Protein 5HOD (pdb70)

CATH classification: 1.10.10.60

Solvent-accessible surface area: 10037 Å² total; per-residue (Å²): 128,86,199,207,115,231,67,115,47,92,77,167,36,57,94,33,0,77,87,20,34,134,147,36,66,151,11,54,135,127,48,48,94,111,11,19,92,123,15,66,25,73,44,161,35,0,71,78,23,2,86,90,38,54,45,104,90,174,138,116,230,279,95,208,78,95,74,79,71,114,29,59,88,31,13,66,94,29,51,130,154,34,93,119,31,64,149,148,55,39,103,126,13,17,87,102,12,63,48,101,36,172,34,3,66,55,60,13,60,96,79,110,72,87,53,157,195,145,166

GO terms:
  GO:1990837 sequence-specific double-stranded DNA binding (F, IDA)
  GO:0001228 DNA-binding transcription activator activity, RNA polymerase II-specific (F, IDA)
  GO:0045944 positive regulation of transcription by RNA polymerase II (P, IDA)
  GO:0043565 sequence-specific DNA binding (F, IDA)
  GO:0008327 methyl-CpG binding (F, IDA)
  GO:0005515 protein binding (F, IPI)

Organism: Homo sapiens (NCBI:txid9606)

Nearest PDB structures (foldseek):
  5hod-assembly1_A  TM=1.017E+00  e=2.414E-09  Homo sapiens
  1enh-assembly1_A  TM=9.423E-01  e=1.960E-04  Drosophila melanogaster
  2r5z-assembly1_A  TM=9.455E-01  e=1.458E-03  Drosophila melanogaster
  5wc9-assembly2_E  TM=9.278E-01  e=1.458E-03  Homo sapiens
  2ly9-assembly1_A  TM=8.469E-01  e=9.491E-03  Homo sapiens

Secondary structure (DSSP, 8-state):
---------HHHHHHHHHHHHTT-SS--HHHHHHHHHHH---HHHHHHHHHHHHHHHHH--/-------HHHHHHHHHHHTT-SS--HHHHHHHHHHHTS-HHHHHHHHHH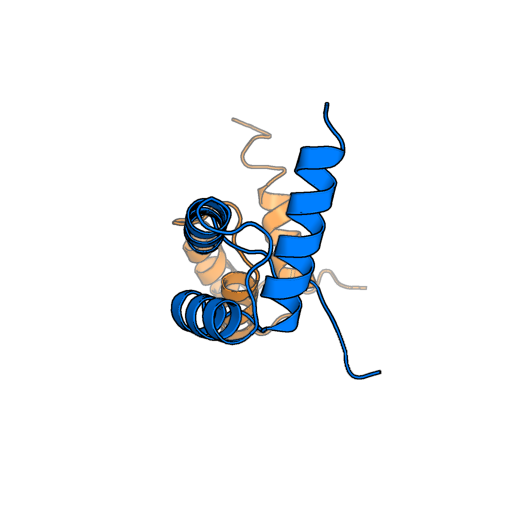HHTTHHHH-

Structure (mmCIF, N/CA/C/O backbone):
data_5HOD
#
_entry.id   5HOD
#
_cell.length_a   40.768
_cell.length_b   68.442
_cell.length_c   200.464
_cell.angle_alpha   90.00
_cell.angle_beta   90.00
_cell.angle_gamma   90.00
#
_symmetry.space_group_name_H-M   'C 2 2 21'
#
loop_
_entity.id
_entity.type
_entity.pdbx_description
1 polymer 'LIM/homeobox protein Lhx4'
2 polymer "DNA (5'-D(P*AP*CP*CP*TP*AP*AP*TP*TP*AP*GP*GP*CP*GP*TP*AP*AP*TP*TP*AP*G)-3')"
3 polymer "DNA (5'-D(P*CP*TP*AP*AP*TP*TP*AP*CP*GP*CP*CP*TP*AP*AP*TP*TP*AP*GP*GP*T)-3')"
4 water water
#
loop_
_atom_site.group_PDB
_atom_site.id
_atom_site.type_symbol
_atom_site.label_atom_id
_atom_site.label_alt_id
_atom_site.label_comp_id
_atom_site.label_asym_id
_atom_site.label_entity_id
_atom_site.label_seq_id
_atom_site.pdbx_PDB_ins_code
_atom_site.Cartn_x
_atom_site.Cartn_y
_atom_site.Cartn_z
_atom_site.occupancy
_atom_site.B_iso_or_equiv
_atom_site.auth_seq_id
_atom_site.auth_comp_id
_atom_site.auth_asym_id
_atom_site.auth_atom_id
_atom_site.pdbx_PDB_model_num
ATOM 1 N N . GLY A 1 1 ? 60.913 -2.315 2.678 1.00 284.19 84 GLY A N 1
ATOM 2 C CA . GLY A 1 1 ? 61.411 -1.639 3.863 1.00 284.83 84 GLY A CA 1
ATOM 3 C C . GLY A 1 1 ? 62.419 -0.562 3.515 1.00 284.25 84 GLY A C 1
ATOM 4 O O . GLY A 1 1 ? 63.278 -0.764 2.656 1.00 283.79 84 GLY A O 1
ATOM 5 N N . ALA A 1 2 ? 62.320 0.584 4.183 1.00 284.18 85 ALA A N 1
ATOM 6 C CA . ALA A 1 2 ? 63.212 1.704 3.901 1.00 283.73 85 ALA A CA 1
ATOM 7 C C . ALA A 1 2 ? 63.194 2.760 5.007 1.00 282.83 85 ALA A C 1
ATOM 8 O O . ALA A 1 2 ? 63.303 3.951 4.723 1.00 282.68 85 ALA A O 1
ATOM 10 N N . LYS A 1 3 ? 63.067 2.310 6.256 1.00 281.87 86 LYS A N 1
ATOM 11 C CA . LYS A 1 3 ? 63.030 3.189 7.433 1.00 282.26 86 LYS A CA 1
ATOM 12 C C . LYS A 1 3 ? 61.825 4.125 7.438 1.00 279.49 86 LYS A C 1
ATOM 13 O O . LYS A 1 3 ? 61.581 4.850 6.475 1.00 283.58 86 LYS A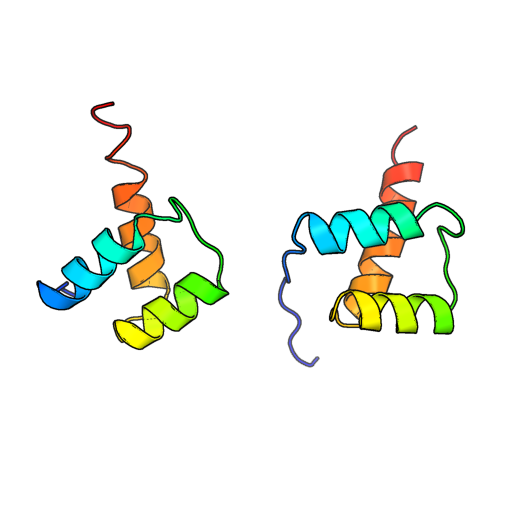 O 1
ATOM 19 N N . ARG A 1 4 ? 61.084 4.121 8.541 1.00 268.99 87 ARG A N 1
ATOM 20 C CA . ARG A 1 4 ? 59.891 4.951 8.659 1.00 260.23 87 ARG A CA 1
ATOM 21 C C . ARG A 1 4 ? 59.621 5.334 10.118 1.00 227.31 87 ARG A C 1
ATOM 22 O O . ARG A 1 4 ? 58.829 4.679 10.796 1.00 243.88 87 ARG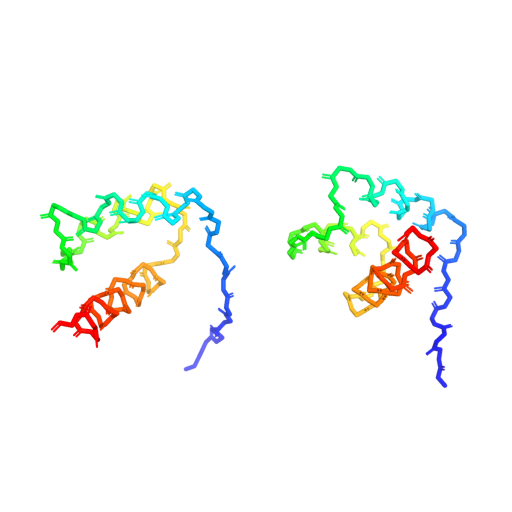 A O 1
ATOM 30 N N . PRO A 1 5 ? 60.282 6.398 10.608 1.00 134.90 88 PRO A N 1
ATOM 31 C CA . PRO A 1 5 ? 60.094 6.875 11.982 1.00 109.31 88 PRO A CA 1
ATOM 32 C C . PRO A 1 5 ? 59.017 7.956 12.093 1.00 106.75 88 PRO A C 1
ATOM 33 O O . PRO A 1 5 ? 58.588 8.494 11.073 1.00 119.51 88 PRO A O 1
ATOM 37 N N . ARG A 1 6 ? 58.590 8.265 13.316 1.00 118.06 89 ARG A N 1
ATOM 38 C CA . ARG A 1 6 ? 57.613 9.327 13.546 1.00 102.74 89 ARG A CA 1
ATOM 39 C C . ARG A 1 6 ? 58.153 10.683 13.095 1.00 111.37 89 ARG A C 1
ATOM 40 O O . ARG A 1 6 ? 59.337 10.815 12.780 1.00 105.74 89 ARG A O 1
ATOM 48 N N . THR A 1 7 ? 57.281 11.689 13.079 1.00 136.49 90 THR A N 1
ATOM 49 C CA . THR A 1 7 ? 57.626 13.001 12.535 1.00 134.45 90 THR A CA 1
ATOM 50 C C . THR A 1 7 ? 57.424 14.139 13.530 1.00 121.53 90 THR A C 1
ATOM 51 O O . THR A 1 7 ? 58.329 14.944 13.739 1.00 117.95 90 THR A O 1
ATOM 55 N N . THR A 1 8 ? 56.236 14.197 14.132 1.00 100.13 91 THR A N 1
ATOM 56 C CA . THR A 1 8 ? 55.796 15.342 14.938 1.00 91.36 91 THR A CA 1
ATOM 57 C C . THR A 1 8 ? 55.512 16.503 13.987 1.00 90.37 91 THR A C 1
ATOM 58 O O . THR A 1 8 ? 56.297 16.780 13.078 1.00 103.58 91 THR A O 1
ATOM 62 N N . ILE A 1 9 ? 54.394 17.187 14.207 1.00 69.73 92 ILE A N 1
ATOM 63 C CA . ILE A 1 9 ? 53.784 17.990 13.152 1.00 64.20 92 ILE A CA 1
ATOM 64 C C . ILE A 1 9 ? 53.827 19.501 13.376 1.00 73.77 92 ILE A C 1
ATOM 65 O O . ILE A 1 9 ? 53.881 20.252 12.415 1.00 104.15 92 ILE A O 1
ATOM 70 N N . THR A 1 10 ? 53.815 19.953 14.623 1.00 99.04 93 THR A N 1
ATOM 71 C CA . THR A 1 10 ? 53.760 21.387 14.925 1.00 105.08 93 THR A CA 1
ATOM 72 C C . THR A 1 10 ? 52.375 21.965 14.609 1.00 93.88 93 THR A C 1
ATOM 73 O O . THR A 1 10 ? 51.733 21.623 13.600 1.00 91.98 93 THR A O 1
ATOM 77 N N . ALA A 1 11 ? 51.935 22.856 15.492 1.00 94.82 94 ALA A N 1
ATOM 78 C CA . ALA A 1 11 ? 50.634 23.502 15.393 1.00 86.51 94 ALA A CA 1
ATOM 79 C C . ALA A 1 11 ? 50.414 24.164 14.039 1.00 90.67 94 ALA A C 1
ATOM 80 O O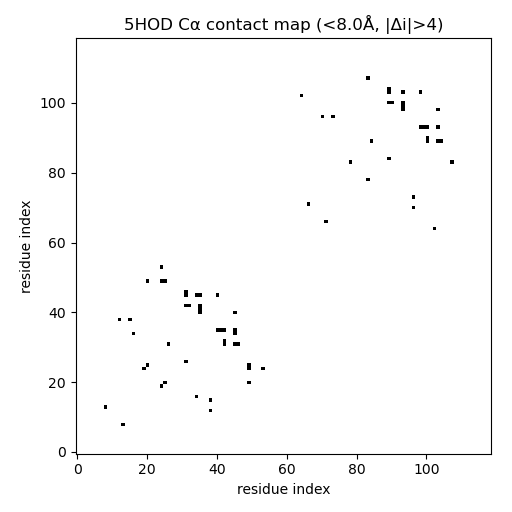 . ALA A 1 11 ? 49.278 24.300 13.590 1.00 82.64 94 ALA A O 1
ATOM 82 N N . LYS A 1 12 ? 51.499 24.572 13.387 1.00 85.48 95 LYS A N 1
ATOM 83 C CA . LYS A 1 12 ? 51.390 25.280 12.115 1.00 109.43 95 LYS A CA 1
ATOM 84 C C . LYS A 1 12 ? 51.002 24.341 10.974 1.00 100.16 95 LYS A C 1
ATOM 85 O O . LYS A 1 12 ? 49.973 24.540 10.321 1.00 97.38 95 LYS A O 1
ATOM 91 N N . GLN A 1 13 ? 51.822 23.321 10.737 1.00 83.55 96 GLN A N 1
ATOM 92 C CA . GLN A 1 13 ? 51.523 22.337 9.708 1.00 91.97 96 GLN A CA 1
ATOM 93 C C . GLN A 1 13 ? 50.171 21.713 10.022 1.00 82.15 96 GLN A C 1
ATOM 94 O O . GLN A 1 13 ? 49.348 21.501 9.121 1.00 112.40 96 GLN A O 1
ATOM 100 N N . LEU A 1 14 ? 49.932 21.453 11.307 1.00 89.45 97 LEU A N 1
ATOM 101 C CA . LEU A 1 14 ? 48.641 20.931 11.737 1.00 82.95 97 LEU A CA 1
ATOM 102 C C . LEU A 1 14 ? 47.516 21.867 11.313 1.00 71.73 97 LEU A C 1
ATOM 103 O O . LEU A 1 14 ? 46.566 21.444 10.667 1.00 73.65 97 LEU A O 1
ATOM 108 N N . GLU A 1 15 ? 47.625 23.138 11.682 1.00 75.11 98 GLU A N 1
ATOM 109 C CA . GLU A 1 15 ? 46.587 24.115 11.370 1.00 94.64 98 GLU A CA 1
ATOM 110 C C . GLU A 1 15 ? 46.352 24.200 9.870 1.00 80.91 98 GLU A C 1
ATOM 111 O O . GLU A 1 15 ? 45.212 24.304 9.414 1.00 81.23 98 GLU A O 1
ATOM 117 N N . THR A 1 16 ? 47.436 24.147 9.106 1.00 76.64 99 THR A N 1
ATOM 118 C CA . THR A 1 16 ? 47.336 24.212 7.654 1.00 68.75 99 THR A CA 1
ATOM 119 C C . THR A 1 16 ? 46.579 22.993 7.128 1.00 79.09 99 THR A C 1
ATOM 120 O O . THR A 1 16 ? 45.687 23.120 6.278 1.00 86.56 99 THR A O 1
ATOM 124 N N . LEU A 1 17 ? 46.918 21.818 7.649 1.00 46.65 100 LEU A N 1
ATOM 125 C CA . LEU A 1 17 ? 46.229 20.594 7.263 1.00 52.79 100 LEU A CA 1
ATOM 126 C C . LEU A 1 17 ? 44.748 20.654 7.642 1.00 79.09 100 LEU A C 1
ATOM 127 O O . LEU A 1 17 ? 43.877 20.397 6.814 1.00 55.02 100 LEU A O 1
ATOM 132 N N . LYS A 1 18 ? 44.472 21.002 8.896 1.00 64.40 101 LYS A N 1
ATOM 133 C CA . LYS A 1 18 ? 43.104 21.141 9.386 1.00 58.66 101 LYS A CA 1
ATOM 134 C C . LYS A 1 18 ? 42.314 22.122 8.534 1.00 51.17 101 LYS A C 1
ATOM 135 O O . LYS A 1 18 ? 41.144 21.887 8.236 1.00 50.09 101 LYS A O 1
ATOM 141 N N . ASN A 1 19 ? 42.943 23.227 8.146 1.00 57.37 102 ASN A N 1
ATOM 142 C CA . ASN A 1 19 ? 42.280 24.174 7.256 1.00 67.38 102 ASN A CA 1
ATOM 143 C C . ASN A 1 19 ? 42.011 23.510 5.909 1.00 68.79 102 ASN A C 1
ATOM 144 O O . ASN A 1 19 ? 40.937 23.683 5.330 1.00 105.52 102 ASN A O 1
ATOM 149 N N . ALA A 1 20 ? 42.985 22.748 5.415 1.00 87.21 103 ALA A N 1
ATOM 150 C CA . ALA A 1 20 ? 42.803 21.990 4.177 1.00 91.85 103 ALA A CA 1
ATOM 151 C C . ALA A 1 20 ? 41.878 20.783 4.347 1.00 76.18 103 ALA A C 1
ATOM 152 O O . ALA A 1 20 ? 41.400 20.228 3.356 1.00 70.52 103 ALA A O 1
ATOM 154 N N . TYR A 1 21 ? 41.640 20.360 5.587 1.00 62.70 104 TYR A N 1
ATOM 155 C CA . TYR A 1 21 ? 40.772 19.207 5.825 1.00 61.67 104 TYR A CA 1
ATOM 156 C C . TYR A 1 21 ? 39.330 19.527 5.463 1.00 95.27 104 TYR A C 1
ATOM 157 O O . TYR A 1 21 ? 38.622 18.687 4.906 1.00 105.73 104 TYR A O 1
ATOM 166 N N . LYS A 1 22 ? 38.900 20.747 5.780 1.00 90.3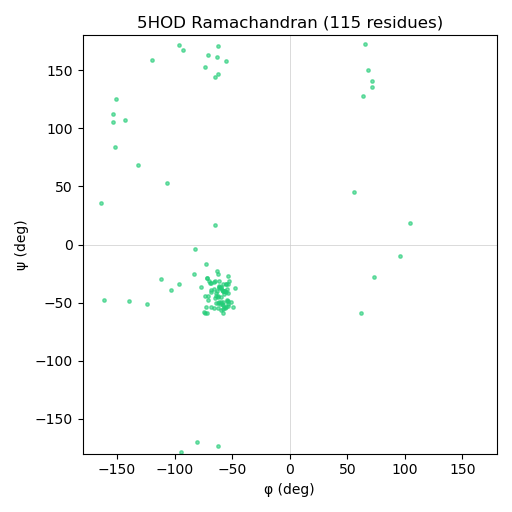3 105 LYS A N 1
ATOM 167 C CA . LYS A 1 22 ? 37.658 21.290 5.242 1.00 76.29 105 LYS A CA 1
ATOM 168 C C . LYS A 1 22 ? 37.852 21.367 3.729 1.00 91.95 105 LYS A C 1
ATOM 169 O O . LYS A 1 22 ? 38.862 20.895 3.221 1.00 118.88 105 LYS A O 1
ATOM 175 N N . ASN A 1 23 ? 36.916 21.951 2.995 1.00 67.38 106 ASN A N 1
ATOM 176 C CA . ASN A 1 23 ? 37.064 22.031 1.543 1.00 71.29 106 ASN A CA 1
ATOM 177 C C . ASN A 1 23 ? 37.111 20.641 0.894 1.00 66.09 106 ASN A C 1
ATOM 178 O O . ASN A 1 23 ? 36.286 20.326 0.045 1.00 92.86 106 ASN A O 1
ATOM 183 N N . SER A 1 24 ? 38.075 19.812 1.290 1.00 62.88 107 SER A N 1
ATOM 184 C CA . SER A 1 24 ? 38.196 18.459 0.753 1.00 66.80 107 SER A CA 1
ATOM 185 C C . SER A 1 24 ? 38.893 17.521 1.743 1.00 81.91 107 SER A C 1
ATOM 186 O O . SER A 1 24 ? 40.111 17.593 1.907 1.00 69.01 107 SER A O 1
ATOM 189 N N . PRO A 1 25 ? 38.128 16.631 2.404 1.00 56.31 108 PRO A N 1
ATOM 190 C CA . PRO A 1 25 ? 38.754 15.718 3.366 1.00 60.49 108 PRO A CA 1
ATOM 191 C C . PRO A 1 25 ? 39.373 14.496 2.686 1.00 81.44 108 PRO A C 1
ATOM 192 O O . PRO A 1 25 ? 40.000 13.663 3.341 1.00 65.29 108 PRO A O 1
ATOM 196 N N . LYS A 1 26 ? 39.188 14.402 1.373 1.00 68.94 109 LYS A N 1
ATOM 197 C CA . LYS A 1 26 ? 39.782 13.336 0.578 1.00 42.18 109 LYS A CA 1
ATOM 198 C C . LYS A 1 26 ? 40.442 13.959 -0.652 1.00 50.82 109 LYS A C 1
ATOM 199 O O . LYS A 1 26 ? 39.979 13.791 -1.780 1.00 64.95 109 LYS A O 1
ATOM 205 N N . PRO A 1 27 ? 41.531 14.705 -0.427 1.00 56.07 110 PRO A N 1
ATOM 206 C CA . PRO A 1 27 ? 42.225 15.398 -1.514 1.00 48.21 110 PRO A CA 1
ATOM 207 C C . PRO A 1 27 ? 42.843 14.424 -2.502 1.00 66.39 110 PRO A C 1
ATOM 208 O O . PRO A 1 27 ? 43.298 13.360 -2.085 1.00 61.46 110 PRO A O 1
ATOM 212 N N . ALA A 1 28 ? 42.849 14.765 -3.785 1.00 62.42 111 ALA A N 1
ATOM 213 C CA . ALA A 1 28 ? 43.575 13.962 -4.756 1.00 62.81 111 ALA A CA 1
ATOM 214 C C . ALA A 1 28 ? 45.064 14.323 -4.700 1.00 81.74 111 ALA A C 1
ATOM 215 O O . ALA A 1 28 ? 45.505 15.030 -3.792 1.00 61.86 111 ALA A O 1
ATOM 217 N N . ARG A 1 29 ? 45.829 13.832 -5.670 1.00 70.70 112 ARG A N 1
ATOM 218 C CA . ARG A 1 29 ? 47.286 13.962 -5.663 1.00 101.70 112 ARG A CA 1
ATOM 219 C C . ARG A 1 29 ? 47.784 15.414 -5.610 1.00 83.38 112 ARG A C 1
ATOM 220 O O . ARG A 1 29 ? 48.557 15.774 -4.720 1.00 75.09 112 ARG A O 1
ATOM 228 N N . HIS A 1 30 ? 47.338 16.232 -6.563 1.00 96.64 113 HIS A N 1
ATOM 229 C CA . HIS A 1 30 ? 47.803 17.621 -6.688 1.00 104.24 113 HIS A CA 1
ATOM 230 C C . HIS A 1 30 ? 47.707 18.366 -5.356 1.00 102.49 113 HIS A C 1
ATOM 231 O O . HIS A 1 30 ? 48.663 19.010 -4.907 1.00 121.57 113 HIS A O 1
ATOM 238 N N . VAL A 1 31 ? 46.540 18.256 -4.733 1.00 87.56 114 VAL A N 1
ATOM 239 C CA . VAL A 1 31 ? 46.219 18.987 -3.515 1.00 69.08 114 VAL A CA 1
ATOM 240 C C . VAL A 1 31 ? 47.162 18.546 -2.393 1.00 64.83 114 VAL A C 1
ATOM 241 O O . VAL A 1 31 ? 47.655 19.367 -1.607 1.00 69.73 114 VAL A O 1
ATOM 245 N N . ARG A 1 32 ? 47.433 17.244 -2.350 1.00 89.15 115 ARG A N 1
ATOM 246 C CA . ARG A 1 32 ? 48.378 16.688 -1.393 1.00 65.57 115 ARG A CA 1
ATOM 247 C C . ARG A 1 32 ? 49.788 17.151 -1.725 1.00 67.43 115 ARG A C 1
ATOM 248 O O . ARG A 1 32 ? 50.616 17.353 -0.838 1.00 79.21 115 ARG A O 1
ATOM 256 N N . GLU A 1 33 ? 50.059 17.317 -3.015 1.00 92.61 116 GLU A N 1
ATOM 257 C CA . GLU A 1 33 ? 51.371 17.772 -3.459 1.00 67.26 116 GLU A CA 1
ATOM 258 C C . GLU A 1 33 ? 51.626 19.185 -2.956 1.00 65.93 116 GLU A C 1
ATOM 259 O O . GLU A 1 33 ? 52.675 19.464 -2.369 1.00 70.84 116 GLU A O 1
ATOM 265 N N . GLN A 1 34 ? 50.664 20.075 -3.180 1.00 70.87 117 GLN A N 1
ATOM 266 C CA . GLN A 1 34 ? 50.827 21.460 -2.746 1.00 88.61 117 GLN A CA 1
ATOM 267 C C . GLN A 1 34 ? 50.732 21.590 -1.227 1.00 73.58 117 GLN A C 1
ATOM 268 O O . GLN A 1 34 ? 51.348 22.486 -0.647 1.00 68.73 117 GLN A O 1
ATOM 274 N N . LEU A 1 35 ? 49.980 20.711 -0.574 1.00 52.47 118 LEU A N 1
ATOM 275 C CA . LEU A 1 35 ? 50.005 20.676 0.887 1.00 48.09 118 LEU A CA 1
ATOM 276 C C . LEU A 1 35 ? 51.385 20.255 1.398 1.00 67.86 118 LEU A C 1
ATOM 277 O O . LEU A 1 35 ? 51.937 20.883 2.308 1.00 88.12 118 LEU A O 1
ATOM 282 N N . SER A 1 36 ? 51.944 19.208 0.799 1.00 70.00 119 SER A N 1
ATOM 283 C CA . SER A 1 36 ? 53.304 18.783 1.109 1.00 103.50 119 SER A CA 1
ATOM 284 C C . SER A 1 36 ? 54.264 19.935 0.875 1.00 79.67 119 SER A C 1
ATOM 285 O O . SER A 1 36 ? 55.163 20.182 1.675 1.00 71.43 119 SER A O 1
ATOM 288 N N . SER A 1 37 ? 54.060 20.642 -0.231 1.00 56.33 120 SER A N 1
ATOM 289 C CA . SER A 1 37 ? 54.872 21.805 -0.552 1.00 54.23 120 SER A CA 1
ATOM 290 C C . SER A 1 37 ? 54.716 22.904 0.506 1.00 49.28 120 SER A C 1
ATOM 291 O O . SER A 1 37 ? 55.697 23.480 0.953 1.00 83.84 120 SER A O 1
ATOM 294 N N . GLU A 1 38 ? 53.492 23.186 0.929 1.00 85.57 121 GLU A N 1
ATOM 295 C CA . GLU A 1 38 ? 53.280 24.250 1.906 1.00 92.53 121 GLU A CA 1
ATOM 296 C C . GLU A 1 38 ? 53.821 23.865 3.280 1.00 65.83 121 GLU A C 1
ATOM 297 O O . GLU A 1 38 ? 54.267 24.727 4.041 1.00 67.60 121 GLU A O 1
ATOM 303 N N . THR A 1 39 ? 53.780 22.573 3.594 1.00 65.32 122 THR A N 1
ATOM 304 C CA . THR A 1 39 ? 54.211 22.095 4.904 1.00 66.81 122 THR A CA 1
ATOM 305 C C . THR A 1 39 ? 55.656 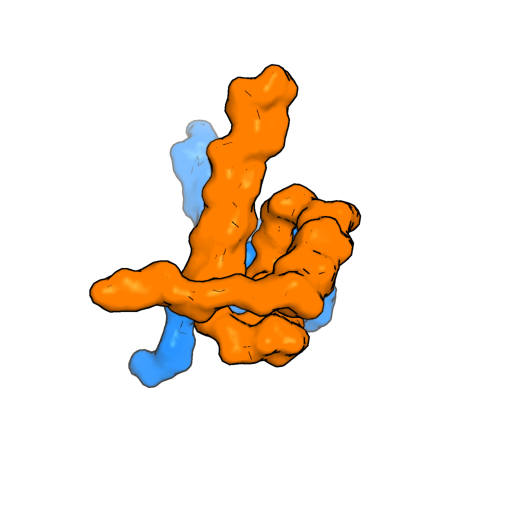21.592 4.953 1.00 79.33 122 THR A C 1
ATOM 306 O O . THR A 1 39 ? 56.330 21.743 5.973 1.00 68.79 122 THR A O 1
ATOM 310 N N . GLY A 1 40 ? 56.128 20.998 3.861 1.00 93.07 123 GLY A N 1
ATOM 311 C CA . GLY A 1 40 ? 57.450 20.396 3.831 1.00 57.41 123 GLY A CA 1
ATOM 312 C C . GLY A 1 40 ? 57.415 18.904 4.100 1.00 79.27 123 GLY A C 1
ATOM 313 O O . GLY A 1 40 ? 58.419 18.212 3.931 1.00 57.31 123 GLY A O 1
ATOM 314 N N . LEU A 1 41 ? 56.256 18.401 4.516 1.00 74.39 124 LEU A N 1
ATOM 315 C CA . LEU A 1 41 ? 56.133 17.003 4.910 1.00 56.11 124 LEU A CA 1
ATOM 316 C C . LEU A 1 41 ? 56.163 16.053 3.727 1.00 65.28 124 LEU A C 1
ATOM 317 O O . LEU A 1 41 ? 55.795 16.410 2.606 1.00 62.74 124 LEU A O 1
ATOM 322 N N . ASP A 1 42 ? 56.609 14.833 3.999 1.00 72.23 125 ASP A N 1
ATOM 323 C CA . ASP A 1 42 ? 56.587 13.769 3.011 1.00 82.76 125 ASP A CA 1
ATOM 324 C C . ASP A 1 42 ? 55.137 13.492 2.611 1.00 89.30 125 ASP A C 1
ATOM 325 O O . ASP A 1 42 ? 54.231 13.637 3.431 1.00 103.18 125 ASP A O 1
ATOM 330 N N . MET A 1 43 ? 54.923 13.113 1.353 1.00 94.22 126 MET A N 1
ATOM 331 C CA . MET A 1 43 ? 53.579 12.844 0.843 1.00 91.02 126 MET A CA 1
ATOM 332 C C . MET A 1 43 ? 52.856 11.831 1.716 1.00 93.58 126 MET A C 1
ATOM 333 O O . MET A 1 43 ? 51.736 12.073 2.168 1.00 114.21 126 MET A O 1
ATOM 338 N N . ARG A 1 44 ? 53.509 10.694 1.934 1.00 61.60 127 ARG A N 1
ATOM 339 C CA . ARG A 1 44 ? 52.943 9.601 2.712 1.00 73.67 127 ARG A CA 1
ATOM 340 C C . ARG A 1 44 ? 52.460 10.079 4.081 1.00 66.16 127 ARG A C 1
ATOM 341 O O . ARG A 1 44 ? 51.484 9.558 4.622 1.00 86.11 127 ARG A O 1
ATOM 349 N N . VAL A 1 45 ? 53.133 11.086 4.625 1.00 45.03 128 VAL A N 1
ATOM 350 C CA . VAL A 1 45 ? 52.793 11.621 5.939 1.00 64.37 128 VAL A CA 1
ATOM 351 C C . VAL A 1 45 ? 51.498 12.427 5.833 1.00 63.96 128 VAL A C 1
ATOM 352 O O . VAL A 1 45 ? 50.593 12.281 6.663 1.00 72.21 128 VAL A O 1
ATOM 356 N N . VAL A 1 46 ? 51.404 13.252 4.794 1.00 59.59 129 VAL A N 1
ATOM 357 C CA . VAL A 1 46 ? 50.179 13.995 4.507 1.00 58.00 129 VAL A CA 1
ATOM 358 C C . VAL A 1 46 ? 49.016 13.018 4.320 1.00 74.95 129 VAL A C 1
ATOM 359 O O . VAL A 1 46 ? 47.942 13.167 4.925 1.00 74.70 129 VAL A O 1
ATOM 363 N N . GLN A 1 47 ? 49.245 12.009 3.484 1.00 57.45 130 GLN A N 1
ATOM 364 C CA . GLN A 1 47 ? 48.219 11.030 3.163 1.00 57.48 130 GLN A CA 1
ATOM 365 C C . GLN A 1 47 ? 47.743 10.306 4.414 1.00 78.93 130 GLN A C 1
ATOM 366 O O . GLN A 1 47 ? 46.548 10.297 4.732 1.00 65.17 130 GLN A O 1
ATOM 372 N N . VAL A 1 48 ? 48.687 9.691 5.117 1.00 75.56 131 VAL A N 1
ATOM 373 C CA . VAL A 1 48 ? 48.378 8.959 6.338 1.00 62.74 131 VAL A CA 1
ATOM 374 C C . VAL A 1 48 ? 47.666 9.875 7.342 1.00 67.01 131 VAL A C 1
ATOM 375 O O . VAL A 1 48 ? 46.716 9.447 8.015 1.00 60.39 131 VAL A O 1
ATOM 379 N N . TRP A 1 49 ? 48.100 11.130 7.435 1.00 53.00 132 TRP A N 1
ATOM 380 C CA . TRP A 1 49 ? 47.386 12.103 8.259 1.00 58.06 132 TRP A CA 1
ATOM 381 C C . TRP A 1 49 ? 45.919 12.222 7.846 1.00 90.15 132 TRP A C 1
ATOM 382 O O . TRP A 1 49 ? 45.024 12.071 8.685 1.00 77.73 132 TRP A O 1
ATOM 393 N N . PHE A 1 50 ? 45.669 12.498 6.567 1.00 69.61 133 PHE A N 1
ATOM 394 C CA . PHE A 1 50 ? 44.288 12.674 6.109 1.00 64.39 133 PHE A CA 1
ATOM 395 C C . PHE A 1 50 ? 43.444 11.423 6.361 1.00 64.34 133 PHE A C 1
ATOM 396 O O . PHE A 1 50 ? 42.311 11.514 6.852 1.00 73.08 133 PHE A O 1
ATOM 404 N N . GLN A 1 51 ? 43.999 10.260 6.030 1.00 87.43 134 GLN A N 1
ATOM 405 C CA . GLN A 1 51 ? 43.372 8.986 6.378 1.00 52.89 134 GLN A CA 1
ATOM 406 C C . GLN A 1 51 ? 42.976 8.979 7.849 1.00 54.81 134 GLN A C 1
ATOM 407 O O . GLN A 1 51 ? 41.824 8.724 8.211 1.00 64.53 134 GLN A O 1
ATOM 413 N N . ASN A 1 52 ? 43.959 9.268 8.695 1.00 98.38 135 ASN A N 1
ATOM 414 C CA . ASN A 1 52 ? 43.759 9.262 10.135 1.00 68.98 135 ASN A CA 1
ATOM 415 C C . ASN A 1 52 ? 42.695 10.258 10.576 1.00 55.84 135 ASN A C 1
ATOM 416 O O . ASN A 1 52 ? 41.940 9.967 11.502 1.00 79.78 135 ASN A O 1
ATOM 421 N N . ARG A 1 53 ? 42.618 11.418 9.924 1.00 50.80 136 ARG A N 1
ATOM 422 C CA . ARG A 1 53 ? 41.593 12.403 10.288 1.00 65.08 136 ARG A CA 1
ATOM 423 C C . ARG A 1 53 ? 40.201 11.935 9.880 1.00 71.45 136 ARG A C 1
ATOM 424 O O . ARG A 1 53 ? 39.253 12.077 10.649 1.00 67.64 136 ARG A O 1
ATOM 432 N N . ARG A 1 54 ? 40.071 11.400 8.670 1.00 52.25 137 ARG A N 1
ATOM 433 C CA . ARG A 1 54 ? 38.804 10.809 8.253 1.00 56.92 137 ARG A CA 1
ATOM 434 C C . ARG A 1 54 ? 38.362 9.764 9.270 1.00 60.66 137 ARG A C 1
ATOM 435 O O . ARG A 1 54 ? 37.223 9.786 9.766 1.00 71.54 137 ARG A O 1
ATOM 443 N N . ALA A 1 55 ? 39.280 8.859 9.590 1.00 64.17 138 ALA A N 1
ATOM 444 C CA . ALA A 1 55 ? 39.030 7.845 10.602 1.00 77.81 138 ALA A CA 1
ATOM 445 C C . ALA A 1 55 ? 38.596 8.487 11.915 1.00 68.65 138 ALA A C 1
ATOM 446 O O . ALA A 1 55 ? 37.605 8.072 12.502 1.00 64.48 138 ALA A O 1
ATOM 448 N N . LYS A 1 56 ? 39.326 9.512 12.354 1.00 70.61 139 LYS A N 1
ATOM 449 C CA . LYS A 1 56 ? 39.019 10.207 13.606 1.00 65.62 139 LYS A CA 1
ATOM 450 C C . LYS A 1 56 ? 37.612 10.805 13.611 1.00 98.17 139 LYS A C 1
ATOM 451 O O . LYS A 1 56 ? 36.843 10.585 14.545 1.00 86.46 139 LYS A O 1
ATOM 457 N N . GLU A 1 57 ? 37.278 11.568 12.575 1.00 99.80 140 GLU A N 1
ATOM 458 C CA . GLU A 1 57 ? 35.984 12.240 12.522 1.00 103.11 140 GLU A CA 1
ATOM 459 C C . GLU A 1 57 ? 34.846 11.231 12.425 1.00 115.21 140 GLU A C 1
ATOM 460 O O . GLU A 1 57 ? 33.787 11.431 13.024 1.00 117.48 140 GLU A O 1
ATOM 466 N N . LYS A 1 58 ? 35.051 10.153 11.674 1.00 90.54 141 LYS A N 1
ATOM 467 C CA . LYS A 1 58 ? 34.051 9.090 11.637 1.00 90.24 141 LYS A CA 1
ATOM 468 C C . LYS A 1 58 ? 33.991 8.343 12.965 1.00 99.11 141 LYS A C 1
ATOM 469 O O . LYS A 1 58 ? 32.928 7.875 13.377 1.00 104.47 141 LYS A O 1
ATOM 475 N N . ARG A 1 59 ? 35.141 8.236 13.625 1.00 123.47 142 ARG A N 1
ATOM 476 C CA . ARG A 1 59 ? 35.254 7.519 14.892 1.00 130.20 142 ARG A CA 1
ATOM 477 C C . ARG A 1 59 ? 34.260 8.054 15.923 1.00 136.68 142 ARG A C 1
ATOM 478 O O . ARG A 1 59 ? 33.747 7.297 16.750 1.00 137.39 142 ARG A O 1
ATOM 486 N N . LEU A 1 60 ? 33.992 9.358 15.870 1.00 125.40 143 LEU A N 1
ATOM 487 C CA . LEU A 1 60 ? 32.995 9.972 16.743 1.00 121.43 143 LEU A CA 1
ATOM 488 C C . LEU A 1 60 ? 32.341 11.205 16.107 1.00 122.30 143 LEU A C 1
ATOM 489 O O . LEU A 1 60 ? 33.053 12.120 15.695 1.00 119.70 143 LEU A O 1
ATOM 494 N N . LYS A 1 61 ? 31.007 11.253 16.012 1.00 134.93 144 LYS A N 1
ATOM 495 C CA . LYS A 1 61 ? 30.097 10.162 16.376 1.00 133.59 144 LYS A CA 1
ATOM 496 C C . LYS A 1 61 ? 28.690 10.468 15.873 1.00 148.96 144 LYS A C 1
ATOM 497 O O . LYS A 1 61 ? 27.906 9.559 15.598 1.00 144.82 144 LYS A O 1
ATOM 1323 N N . ARG D 1 4 ? 79.137 1.292 34.837 1.00 232.82 87 ARG D N 1
ATOM 1324 C CA . ARG D 1 4 ? 78.949 2.139 33.666 1.00 238.77 87 ARG D CA 1
ATOM 1325 C C . ARG D 1 4 ? 78.754 3.604 34.070 1.00 253.31 87 ARG D C 1
ATOM 1326 O O . ARG D 1 4 ? 78.171 3.880 35.119 1.00 242.67 87 ARG D O 1
ATOM 1334 N N . PRO D 1 5 ? 79.242 4.546 33.240 1.00 350.78 88 PRO D N 1
ATOM 1335 C CA . PRO D 1 5 ? 79.040 5.988 33.456 1.00 355.10 88 PRO D CA 1
ATOM 1336 C C . PRO D 1 5 ? 77.547 6.331 33.579 1.00 341.29 88 PRO D C 1
ATOM 1337 O O . PRO D 1 5 ? 76.765 5.521 33.086 1.00 346.16 88 PRO D O 1
ATOM 1341 N N . ARG D 1 6 ? 77.122 7.448 34.186 1.00 234.47 89 ARG D N 1
ATOM 1342 C CA . ARG D 1 6 ? 77.952 8.525 34.748 1.00 225.31 89 ARG D CA 1
ATOM 1343 C C . ARG D 1 6 ? 78.914 9.107 33.713 1.00 228.80 89 ARG D C 1
ATOM 1344 O O . ARG D 1 6 ? 80.092 9.335 33.986 1.00 202.10 89 ARG D O 1
ATOM 1352 N N . THR D 1 7 ? 78.375 9.360 32.524 1.00 409.26 90 THR D N 1
ATOM 1353 C CA . THR D 1 7 ? 79.141 9.791 31.354 1.00 415.52 90 THR D CA 1
ATOM 1354 C C . THR D 1 7 ? 79.815 11.161 31.467 1.00 421.27 90 THR D C 1
ATOM 1355 O O . THR D 1 7 ? 80.199 11.741 30.452 1.00 428.74 90 THR D O 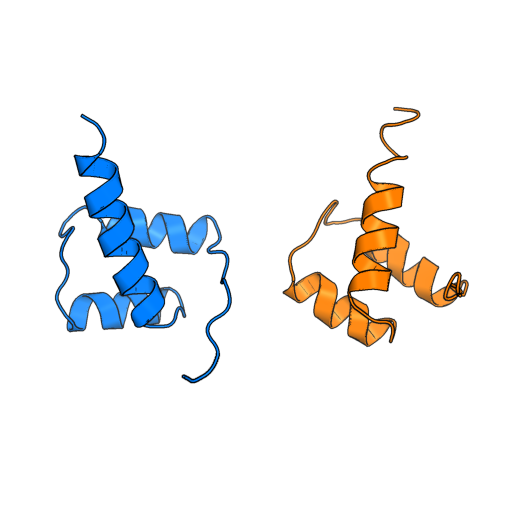1
ATOM 1359 N N . THR D 1 8 ? 79.955 11.679 32.685 1.00 316.90 91 THR D N 1
ATOM 1360 C CA . THR D 1 8 ? 80.627 12.959 32.920 1.00 304.61 91 THR D CA 1
ATOM 1361 C C . THR D 1 8 ? 79.840 14.112 32.298 1.00 302.99 91 THR D C 1
ATOM 1362 O O . THR D 1 8 ? 78.856 13.893 31.590 1.00 310.23 91 THR D O 1
ATOM 1366 N N . ILE D 1 9 ? 80.272 15.341 32.574 1.00 288.08 92 ILE D N 1
ATOM 1367 C CA . ILE D 1 9 ? 79.525 16.526 32.160 1.00 282.51 92 ILE D CA 1
ATOM 1368 C C . ILE D 1 9 ? 80.431 17.647 31.656 1.00 280.96 92 ILE D C 1
ATOM 1369 O O . ILE D 1 9 ? 80.182 18.214 30.595 1.00 278.03 92 ILE D O 1
ATOM 1374 N N . THR D 1 10 ? 81.473 17.958 32.424 1.00 333.27 93 THR D N 1
ATOM 1375 C CA . THR D 1 10 ? 82.336 19.118 32.174 1.00 322.99 93 THR D CA 1
ATOM 1376 C C . THR D 1 10 ? 81.575 20.418 32.422 1.00 316.44 93 THR D C 1
ATOM 1377 O O . THR D 1 10 ? 80.359 20.481 32.249 1.00 323.84 93 THR D O 1
ATOM 1381 N N . ALA D 1 11 ? 82.298 21.456 32.828 1.00 254.28 94 ALA D N 1
ATOM 1382 C CA . ALA D 1 11 ? 81.682 22.749 33.099 1.00 241.57 94 ALA D CA 1
ATOM 1383 C C . ALA D 1 11 ? 81.113 23.371 31.826 1.00 237.20 94 ALA D C 1
ATOM 1384 O O . ALA D 1 11 ? 79.934 23.705 31.771 1.00 235.12 94 ALA D O 1
ATOM 1386 N N . LYS D 1 12 ? 81.959 23.503 30.807 1.00 265.80 95 LYS D N 1
ATOM 1387 C CA . LYS D 1 12 ? 81.612 24.188 29.558 1.00 269.49 95 LYS D CA 1
ATOM 1388 C C . LYS D 1 12 ? 80.335 23.667 28.890 1.00 272.55 95 LYS D C 1
ATOM 1389 O O . LYS D 1 12 ? 79.461 24.446 28.484 1.00 280.44 95 LYS D O 1
ATOM 1395 N N . GLN D 1 13 ? 80.235 22.351 28.754 1.00 239.55 96 GLN D N 1
ATOM 1396 C CA . GLN D 1 13 ? 79.069 21.751 28.124 1.00 243.65 96 GLN D CA 1
ATOM 1397 C C . GLN D 1 13 ? 77.831 22.089 28.947 1.00 247.24 96 GLN D C 1
ATOM 1398 O O . GLN D 1 13 ? 76.799 22.497 28.406 1.00 266.29 96 GLN D O 1
ATOM 1404 N N . LEU D 1 14 ? 77.958 21.947 30.263 1.00 211.26 97 LEU D N 1
ATOM 1405 C CA . LEU D 1 14 ? 76.876 22.280 31.180 1.00 197.18 97 LEU D CA 1
ATOM 1406 C C . LEU D 1 14 ? 76.536 23.768 31.068 1.00 211.33 97 LEU D C 1
ATOM 1407 O O . LEU D 1 14 ? 75.364 24.147 31.154 1.00 203.99 97 LEU D O 1
ATOM 1412 N N . GLU D 1 15 ? 77.554 24.603 30.849 1.00 269.98 98 GLU D N 1
ATOM 1413 C CA . GLU D 1 15 ? 77.332 26.033 30.637 1.00 268.33 98 GLU D CA 1
ATOM 1414 C C . GLU D 1 15 ? 76.399 26.199 29.448 1.00 269.78 98 GLU D C 1
ATOM 1415 O O . GLU D 1 15 ? 75.297 26.759 29.570 1.00 269.99 98 GLU D O 1
ATOM 1421 N N . THR D 1 16 ? 76.847 25.679 28.309 1.00 258.28 99 THR D N 1
ATOM 1422 C CA . THR D 1 16 ? 76.031 25.632 27.100 1.00 253.44 99 THR D CA 1
ATOM 1423 C C . THR D 1 16 ? 74.642 25.086 27.420 1.00 267.52 99 THR D C 1
ATOM 1424 O O . THR D 1 16 ? 73.630 25.543 26.881 1.00 269.91 99 THR D O 1
ATOM 1428 N N . LEU D 1 17 ? 74.609 24.109 28.318 1.00 287.75 100 LEU D N 1
ATOM 1429 C CA . LEU D 1 17 ? 73.373 23.415 28.653 1.00 290.13 100 LEU D CA 1
ATOM 1430 C C . LEU D 1 17 ? 72.349 24.279 29.409 1.00 302.86 100 LEU D C 1
ATOM 1431 O O . LEU D 1 17 ? 71.199 24.386 28.970 1.00 305.60 100 LEU D O 1
ATOM 1436 N N . LYS D 1 18 ? 72.727 24.898 30.527 1.00 270.61 101 LYS D N 1
ATOM 1437 C CA . LYS D 1 18 ? 71.755 25.754 31.214 1.00 270.60 101 LYS D CA 1
ATOM 1438 C C . LYS D 1 18 ? 71.450 26.941 30.313 1.00 275.28 101 LYS D C 1
ATOM 1439 O O . LYS D 1 18 ? 70.332 27.463 30.327 1.00 268.18 101 LYS D O 1
ATOM 1445 N N . ASN D 1 19 ? 72.442 27.377 29.538 1.00 382.39 102 ASN D N 1
ATOM 1446 C CA . ASN D 1 19 ? 72.181 28.395 28.528 1.00 381.02 102 ASN D CA 1
ATOM 1447 C C . ASN D 1 19 ? 71.085 27.908 27.587 1.00 365.94 102 ASN D C 1
ATOM 1448 O O . ASN D 1 19 ? 70.213 28.678 27.185 1.00 379.66 102 ASN D O 1
ATOM 1453 N N . ALA D 1 20 ? 71.133 26.623 27.245 1.00 258.14 103 ALA D N 1
ATOM 1454 C CA . ALA D 1 20 ? 70.088 26.014 26.426 1.00 245.95 103 ALA D CA 1
ATOM 1455 C C . ALA D 1 20 ? 68.773 25.828 27.186 1.00 245.10 103 ALA D C 1
ATOM 1456 O O . ALA D 1 20 ? 67.707 25.827 26.570 1.00 253.59 103 ALA D O 1
ATOM 1458 N N . TYR D 1 21 ? 68.838 25.650 28.506 1.00 213.29 104 TYR D N 1
ATOM 1459 C CA . TYR D 1 21 ? 67.617 25.497 29.306 1.00 208.77 104 TYR D CA 1
ATOM 1460 C C . TYR D 1 21 ? 66.648 26.663 29.101 1.00 217.58 104 TYR D C 1
ATOM 1461 O O . TYR D 1 21 ? 65.434 26.464 29.061 1.00 203.05 104 TYR D O 1
ATOM 1470 N N . LYS D 1 22 ? 67.181 27.874 28.979 1.00 257.82 105 LYS D N 1
ATOM 1471 C CA . LYS D 1 22 ? 66.347 29.047 28.733 1.00 263.19 105 LYS D CA 1
ATOM 1472 C C . LYS D 1 22 ? 65.792 28.993 27.314 1.00 263.94 105 LYS D C 1
ATOM 1473 O O . LYS D 1 22 ? 66.280 28.225 26.486 1.00 265.13 105 LYS D O 1
ATOM 1479 N N . ASN D 1 23 ? 64.758 29.791 27.053 1.00 307.27 106 ASN D N 1
ATOM 1480 C CA . ASN D 1 23 ? 64.092 29.858 25.746 1.00 304.61 106 ASN D CA 1
ATOM 1481 C C . ASN D 1 23 ? 63.220 28.635 25.449 1.00 293.62 106 ASN D C 1
ATOM 1482 O O . ASN D 1 23 ? 62.244 28.733 24.706 1.00 296.71 106 ASN D O 1
ATOM 1487 N N . SER D 1 24 ? 63.574 27.490 26.025 1.00 256.28 107 SER D N 1
ATOM 1488 C CA . SER D 1 24 ? 62.830 26.256 25.811 1.00 244.76 107 SER D CA 1
ATOM 1489 C C . SER D 1 24 ? 62.994 25.325 27.009 1.00 236.31 107 SER D C 1
ATOM 1490 O O . SER D 1 24 ? 64.089 24.818 27.250 1.00 230.17 107 SER D O 1
ATOM 1493 N N . PRO D 1 25 ? 61.910 25.093 27.767 1.00 253.23 108 PRO D N 1
ATOM 1494 C CA . PRO D 1 25 ? 62.053 24.195 28.916 1.00 248.76 108 PRO D CA 1
ATOM 1495 C C . PRO D 1 25 ? 62.296 22.757 28.476 1.00 236.39 108 PRO D C 1
ATOM 1496 O O . PRO D 1 25 ? 63.119 22.058 29.067 1.00 237.34 108 PRO D O 1
ATOM 1500 N N . LYS D 1 26 ? 61.574 22.333 27.442 1.00 194.53 109 LYS D N 1
ATOM 1501 C CA . LYS D 1 26 ? 61.654 20.968 26.934 1.00 179.63 109 LYS D CA 1
ATOM 1502 C C . LYS D 1 26 ? 61.537 20.984 25.412 1.00 179.10 109 LYS D C 1
ATOM 1503 O O . LYS D 1 26 ? 60.455 21.224 24.877 1.00 180.96 109 LYS D O 1
ATOM 1509 N N . PRO D 1 27 ? 62.655 20.732 24.708 1.00 188.71 110 PRO D N 1
ATOM 1510 C CA . PRO D 1 27 ? 62.714 21.034 23.277 1.00 190.30 110 PRO D CA 1
ATOM 1511 C C . PRO D 1 27 ? 62.386 19.869 22.343 1.00 189.63 110 PRO D C 1
ATOM 1512 O O . PRO D 1 27 ? 62.080 18.766 22.796 1.00 187.61 110 PRO D O 1
ATOM 1516 N N . ALA D 1 28 ? 62.468 20.136 21.041 1.00 194.60 111 ALA D N 1
ATOM 1517 C CA . ALA D 1 28 ? 62.227 19.131 20.008 1.00 197.80 111 ALA D CA 1
ATOM 1518 C C . ALA D 1 28 ? 63.542 18.517 19.535 1.00 202.50 111 ALA D C 1
ATOM 1519 O O . ALA D 1 28 ? 64.619 18.994 19.890 1.00 204.81 111 ALA D O 1
ATOM 1521 N N . ARG D 1 29 ? 63.441 17.476 18.714 1.00 185.73 112 ARG D N 1
ATOM 1522 C CA . ARG D 1 29 ? 64.599 16.675 18.325 1.00 189.32 112 ARG D CA 1
ATOM 1523 C C . ARG D 1 29 ? 65.659 17.478 17.567 1.00 204.22 112 ARG D C 1
ATOM 1524 O O . ARG D 1 29 ? 66.851 17.179 17.665 1.00 200.88 112 ARG D O 1
ATOM 1532 N N . HIS D 1 30 ? 65.228 18.485 16.812 1.00 237.51 113 HIS D N 1
ATOM 1533 C CA . HIS D 1 30 ? 66.157 19.395 16.143 1.00 252.39 113 HIS D CA 1
ATOM 1534 C C . HIS D 1 30 ? 67.104 20.003 17.170 1.00 256.21 113 HIS D C 1
ATOM 1535 O O . HIS D 1 30 ? 68.335 19.944 17.038 1.00 260.06 113 HIS D O 1
ATOM 1542 N N . VAL D 1 31 ? 66.494 20.585 18.197 1.00 227.04 114 VAL D N 1
ATOM 1543 C CA . VAL D 1 31 ? 67.219 21.221 19.285 1.00 226.65 114 VAL D CA 1
ATOM 1544 C C . VAL D 1 31 ? 68.148 20.209 19.935 1.00 218.75 114 VAL D C 1
ATOM 1545 O O . VAL D 1 31 ? 69.340 20.460 20.090 1.00 217.18 114 VAL D O 1
ATOM 1549 N N . ARG D 1 32 ? 67.586 19.062 20.308 1.00 210.04 115 ARG D N 1
ATOM 1550 C CA . ARG D 1 32 ? 68.351 18.007 20.962 1.00 207.87 115 ARG D CA 1
ATOM 1551 C C . ARG D 1 32 ? 69.516 17.569 20.082 1.00 214.34 115 ARG D C 1
ATOM 1552 O O . ARG D 1 32 ? 70.582 17.220 20.585 1.00 212.86 115 ARG D O 1
ATOM 1560 N N . GLU D 1 33 ? 69.312 17.597 18.767 1.00 259.63 116 GLU D N 1
ATOM 1561 C CA . GLU D 1 33 ? 70.354 17.195 17.828 1.00 272.47 116 GLU D CA 1
ATOM 1562 C C . GLU D 1 33 ? 71.484 18.217 17.757 1.00 284.14 116 GLU D C 1
ATOM 1563 O O . GLU D 1 33 ? 72.641 17.882 18.023 1.00 274.34 116 GLU D O 1
ATOM 1569 N N . GLN D 1 34 ? 71.160 19.455 17.392 1.00 336.29 117 GLN D N 1
ATOM 1570 C CA . GLN D 1 34 ? 72.199 20.475 17.248 1.00 341.27 117 GLN D CA 1
ATOM 1571 C C . GLN D 1 34 ? 72.895 20.693 18.591 1.00 334.37 117 GLN D C 1
ATOM 1572 O O . GLN D 1 34 ? 74.109 20.910 18.656 1.00 336.33 117 GLN D O 1
ATOM 1578 N N . LEU D 1 35 ? 72.111 20.616 19.660 1.00 220.58 118 LEU D N 1
ATOM 1579 C CA . LEU D 1 35 ? 72.646 20.658 21.012 1.00 213.08 118 LEU D CA 1
ATOM 1580 C C . LEU D 1 35 ? 73.601 19.490 21.225 1.00 214.28 118 LEU D C 1
ATOM 1581 O O . LEU D 1 35 ? 74.738 19.679 21.658 1.00 209.82 118 LEU D O 1
ATOM 1586 N N . SER D 1 36 ? 73.133 18.285 20.909 1.00 264.18 119 SER D N 1
ATOM 1587 C CA . SER D 1 36 ? 73.955 17.083 21.019 1.00 256.45 119 SER D CA 1
ATOM 1588 C C . SER D 1 36 ? 75.244 17.222 20.217 1.00 260.05 119 SER D C 1
ATOM 1589 O O . SER D 1 36 ? 76.288 16.702 20.609 1.00 254.53 119 SER D O 1
ATOM 1592 N N . SER D 1 37 ? 75.164 17.924 19.091 1.00 301.47 120 SER D N 1
ATOM 1593 C CA . SER D 1 37 ? 76.337 18.172 18.261 1.00 308.27 120 SER D CA 1
ATOM 1594 C C . SER D 1 37 ? 77.299 19.149 18.929 1.00 303.70 120 SER D C 1
ATOM 1595 O O . SER D 1 37 ? 78.503 18.896 18.986 1.00 304.94 120 SER D O 1
ATOM 1598 N N . GLU D 1 38 ? 76.773 20.265 19.427 1.00 258.21 121 GLU D N 1
ATOM 1599 C CA . GLU D 1 38 ? 77.610 21.258 20.097 1.00 255.38 121 GLU D CA 1
ATOM 1600 C C . GLU D 1 38 ? 78.266 20.651 21.335 1.00 255.25 121 GLU D C 1
ATOM 1601 O O . GLU D 1 38 ? 79.422 20.944 21.643 1.00 248.90 121 GLU D O 1
ATOM 1607 N N . THR D 1 39 ? 77.526 19.799 22.037 1.00 287.61 122 THR D N 1
ATOM 1608 C CA . THR D 1 39 ? 78.061 19.094 23.196 1.00 286.48 122 THR D CA 1
ATOM 1609 C C . THR D 1 39 ? 79.012 17.983 22.758 1.00 293.23 122 THR D C 1
ATOM 1610 O O . THR D 1 39 ? 80.179 17.960 23.151 1.00 284.07 122 THR D O 1
ATOM 1614 N N . GLY D 1 40 ? 78.499 17.067 21.942 1.00 346.20 123 GLY D N 1
ATOM 1615 C CA . GLY D 1 40 ? 79.276 15.948 21.436 1.00 347.56 123 GLY D CA 1
ATOM 1616 C C . GLY D 1 40 ? 78.936 14.644 22.133 1.00 328.11 123 GLY D C 1
ATOM 1617 O O . GLY D 1 40 ? 79.709 13.686 22.082 1.00 332.78 123 GLY D O 1
ATOM 1618 N N . LEU D 1 41 ? 77.775 14.612 22.783 1.00 207.46 124 LEU D N 1
ATOM 1619 C CA . LEU D 1 41 ? 77.322 13.435 23.521 1.00 183.04 124 LEU D CA 1
ATOM 1620 C C . LEU D 1 41 ? 75.999 12.935 22.946 1.00 188.01 124 LEU D C 1
ATOM 1621 O O . LEU D 1 41 ? 75.278 13.687 22.293 1.00 197.15 124 LEU D O 1
ATOM 1626 N N . ASP D 1 42 ? 75.686 11.666 23.193 1.00 223.99 125 ASP D N 1
ATOM 1627 C CA . ASP D 1 42 ? 74.499 11.038 22.616 1.00 199.01 125 ASP D CA 1
ATOM 1628 C C . ASP D 1 42 ? 73.216 11.707 23.103 1.00 189.94 125 ASP D C 1
ATOM 1629 O O . ASP D 1 42 ? 73.210 12.402 24.117 1.00 179.08 125 ASP D O 1
ATOM 1634 N N . MET D 1 43 ? 72.132 11.491 22.364 1.00 203.95 126 MET D N 1
ATOM 1635 C CA . MET D 1 43 ? 70.844 12.098 22.681 1.00 193.08 126 MET D CA 1
ATOM 1636 C C . MET D 1 43 ? 70.294 11.601 24.013 1.00 182.50 126 MET D C 1
ATOM 1637 O O . MET D 1 43 ? 69.583 12.331 24.708 1.00 187.72 126 MET D O 1
ATOM 1642 N N . ARG D 1 44 ? 70.613 10.357 24.357 1.00 178.61 127 ARG D N 1
ATOM 1643 C CA . ARG D 1 44 ? 70.283 9.818 25.670 1.00 169.97 127 ARG D CA 1
ATOM 1644 C C . ARG D 1 44 ? 70.842 10.750 26.738 1.00 168.34 127 ARG D C 1
ATOM 1645 O O . ARG D 1 44 ? 70.138 11.158 27.663 1.00 174.99 127 ARG D O 1
ATOM 1653 N N . VAL D 1 45 ? 72.111 11.108 26.570 1.00 161.50 128 VAL D N 1
ATOM 1654 C CA . VAL D 1 45 ? 72.829 11.931 27.537 1.00 160.12 128 VAL D CA 1
ATOM 1655 C C . VAL D 1 45 ? 72.138 13.279 27.731 1.00 162.02 128 VAL D C 1
ATOM 1656 O O . VAL D 1 45 ? 72.054 13.789 28.848 1.00 160.19 128 VAL D O 1
ATOM 1660 N N . VAL D 1 46 ? 71.643 13.847 26.637 1.00 199.50 129 VAL D N 1
ATOM 1661 C CA . VAL D 1 46 ? 70.974 15.145 26.670 1.00 205.80 129 VAL D CA 1
ATOM 1662 C C . VAL D 1 46 ? 69.596 15.025 27.322 1.00 207.19 129 VAL D C 1
ATOM 1663 O O . VAL D 1 46 ? 69.269 15.743 28.284 1.00 201.71 129 VAL D O 1
ATOM 1667 N N . GLN D 1 47 ? 68.794 14.108 26.787 1.00 190.66 130 GLN D N 1
ATOM 1668 C CA . GLN D 1 47 ? 67.433 13.904 27.261 1.00 193.72 130 GLN D CA 1
ATOM 1669 C C . GLN D 1 47 ? 67.418 13.584 28.751 1.00 192.51 130 GLN D C 1
ATOM 1670 O O . GLN D 1 47 ? 66.559 14.076 29.481 1.00 198.15 130 GLN D O 1
ATOM 1676 N N . VAL D 1 48 ? 68.370 12.771 29.205 1.00 168.69 131 VAL D N 1
ATOM 1677 C CA . VAL D 1 48 ? 68.433 12.406 30.619 1.00 161.60 131 VAL D CA 1
ATOM 1678 C C . VAL D 1 48 ? 68.649 13.638 31.498 1.00 161.07 131 VAL D C 1
ATOM 1679 O O . VAL D 1 48 ? 67.933 13.830 32.475 1.00 158.31 131 VAL D O 1
ATOM 1683 N N . TRP D 1 49 ? 69.634 14.467 31.163 1.00 187.17 132 TRP D N 1
ATOM 1684 C CA . TRP D 1 49 ? 69.889 15.673 31.946 1.00 193.47 132 TRP D CA 1
ATOM 1685 C C . TRP D 1 49 ? 68.652 16.558 31.942 1.00 211.18 132 TRP D C 1
ATOM 1686 O O . TRP D 1 49 ? 68.199 17.008 33.003 1.00 207.03 132 TRP D O 1
ATOM 1697 N N . PHE D 1 50 ? 68.109 16.807 30.751 1.00 213.33 133 PHE D N 1
ATOM 1698 C CA . PHE D 1 50 ? 66.888 17.600 30.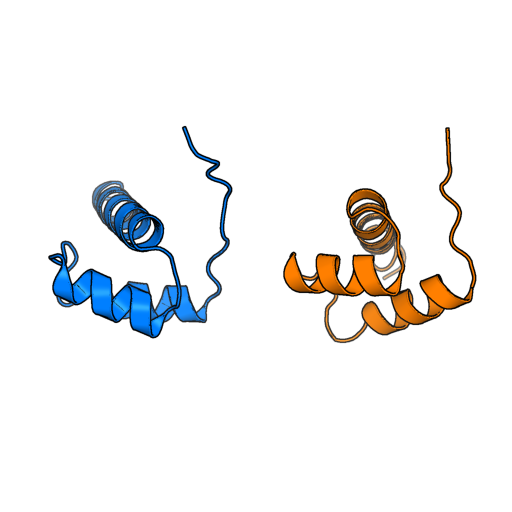637 1.00 221.57 133 PHE D CA 1
ATOM 1699 C C . PHE D 1 50 ? 65.793 17.022 31.532 1.00 221.25 133 PHE D C 1
ATOM 1700 O O . PHE D 1 50 ? 65.077 17.762 32.209 1.00 229.38 133 PHE D O 1
ATOM 1708 N N . GLN D 1 51 ? 65.684 15.697 31.549 1.00 184.54 134 GLN D N 1
ATOM 1709 C CA . GLN D 1 51 ? 64.704 15.026 32.394 1.00 182.54 134 GLN D CA 1
ATOM 1710 C C . GLN D 1 51 ? 64.962 15.288 33.874 1.00 180.16 134 GLN D C 1
ATOM 1711 O O . GLN D 1 51 ? 64.080 15.752 34.592 1.00 188.64 134 GLN D O 1
ATOM 1717 N N . ASN D 1 52 ? 66.173 14.988 34.330 1.00 182.50 135 ASN D N 1
ATOM 1718 C CA . ASN D 1 52 ? 66.505 15.147 35.739 1.00 175.90 135 ASN D CA 1
ATOM 1719 C C . ASN D 1 52 ? 66.429 16.604 36.173 1.00 175.82 135 ASN D C 1
ATOM 1720 O O . ASN D 1 52 ? 66.266 16.895 37.359 1.00 167.97 135 ASN D O 1
ATOM 1725 N N . ARG D 1 53 ? 66.547 17.519 35.216 1.00 211.14 136 ARG D N 1
ATOM 1726 C CA . ARG D 1 53 ? 66.268 18.923 35.493 1.00 217.44 136 ARG D CA 1
ATOM 1727 C C . ARG D 1 53 ? 64.762 19.136 35.550 1.00 221.28 136 ARG D C 1
ATOM 1728 O O . ARG D 1 53 ? 64.267 19.937 36.344 1.00 219.56 136 ARG D O 1
ATOM 1736 N N . ARG D 1 54 ? 64.040 18.415 34.699 1.00 201.27 137 ARG D N 1
ATOM 1737 C CA . ARG D 1 54 ? 62.582 18.436 34.718 1.00 203.23 137 ARG D CA 1
ATOM 1738 C C . ARG D 1 54 ? 62.040 17.905 36.045 1.00 209.54 137 ARG D C 1
ATOM 1739 O O . ARG D 1 54 ? 60.930 18.248 36.454 1.00 209.64 137 ARG D O 1
ATOM 1747 N N . ALA D 1 55 ? 62.835 17.067 36.708 1.00 261.16 138 ALA D N 1
ATOM 1748 C CA . ALA D 1 55 ? 62.486 16.529 38.018 1.00 261.93 138 ALA D CA 1
ATOM 1749 C C . ALA D 1 55 ? 63.333 17.185 39.105 1.00 259.66 138 ALA D C 1
ATOM 1750 O O . ALA D 1 55 ? 63.978 16.503 39.900 1.00 258.70 138 ALA D O 1
ATOM 1752 N N . LYS D 1 56 ? 63.330 18.515 39.131 1.00 209.34 139 LYS D N 1
ATOM 1753 C CA . LYS D 1 56 ? 64.131 19.263 40.095 1.00 210.08 139 LYS D CA 1
ATOM 1754 C C . LYS D 1 56 ? 63.644 20.701 40.239 1.00 219.36 139 LYS D C 1
ATOM 1755 O O . LYS D 1 56 ? 63.489 21.201 41.352 1.00 215.87 139 LYS D O 1
ATOM 1761 N N . GLU D 1 57 ? 63.422 21.370 39.113 1.00 239.10 140 GLU D N 1
ATOM 1762 C CA . GLU D 1 57 ? 62.953 22.751 39.131 1.00 246.22 140 GLU D CA 1
ATOM 1763 C C . GLU D 1 57 ? 61.615 22.858 39.856 1.00 245.15 140 GLU D C 1
ATOM 1764 O O . GLU D 1 57 ? 61.365 23.825 40.573 1.00 247.79 140 GLU D O 1
ATOM 1770 N N . LYS D 1 58 ? 60.767 21.851 39.674 1.00 217.75 141 LYS D N 1
ATOM 1771 C CA . LYS D 1 58 ? 59.468 21.807 40.337 1.00 221.46 141 LYS D CA 1
ATOM 1772 C C . LYS D 1 58 ? 59.596 21.252 41.753 1.00 223.43 141 LYS D C 1
ATOM 1773 O O . LYS D 1 58 ? 58.771 21.545 42.619 1.00 221.06 141 LYS D O 1
ATOM 1779 N N . ARG D 1 59 ? 60.633 20.450 41.978 1.00 278.42 142 ARG D N 1
ATOM 1780 C CA . ARG D 1 59 ? 60.854 19.802 43.270 1.00 278.63 142 ARG D CA 1
ATOM 1781 C C . ARG D 1 59 ? 60.856 20.807 44.419 1.00 276.46 142 ARG D C 1
ATOM 1782 O O . ARG D 1 59 ? 60.416 20.491 45.525 1.00 272.28 142 ARG D O 1
ATOM 1790 N N . LEU D 1 60 ? 61.349 22.013 44.150 1.00 264.50 143 LEU D N 1
ATOM 1791 C CA . LEU D 1 60 ? 61.372 23.076 45.150 1.00 265.14 143 LEU D CA 1
ATOM 1792 C C . LEU D 1 60 ? 60.257 24.085 44.888 1.00 266.27 143 LEU D C 1
ATOM 1793 O O . LEU D 1 60 ? 59.625 24.580 45.821 1.00 268.60 143 LEU D O 1
ATOM 1798 N N . LYS D 1 61 ? 60.019 24.385 43.615 1.00 226.54 144 LYS D N 1
ATOM 1799 C CA . LYS D 1 61 ? 58.967 25.323 43.235 1.00 222.86 144 LYS D CA 1
ATOM 1800 C C . LYS D 1 61 ? 57.590 24.756 43.564 1.00 220.62 144 LYS D C 1
ATOM 1801 O O . LYS D 1 61 ? 57.083 23.882 42.861 1.00 219.06 144 LYS D O 1
#

Radius of gyration: 19.77 Å; Cα contacts (8 Å, |Δi|>4): 37; chains: 2; bounding box: 52×32×52 Å

Foldseek 3Di:
DPDDDDDDADPVLVVLLVVVCPVPLPDDDVSLVVSCVVRVDDSVVSVVVSVVVVCVVVVDD/DDVPDQDDVLVVVVVVLCPPDLDDDVVSLVVNCVVNVHDSCVNVVVSVVVVVPVVVVD

Sequence (119 aa):
GAKRPRTTITAKQLETLKNAYKNSPKPARHVREQLSSETGLDMRVVQVWFQNRRAKEKRLKRPRTTITAKQLETLKNAYKNSPKPARHVREQLSSETGLDMRVVQVWFQNRRAKEKRLK

B-factor: mean 163.8, std 79.04, range [37.48, 428.74]

InterPro domains:
  IPR001356 Homeodomain [PF00046] (158-214)
  IPR001356 Homeodomain [PS50071] (155-215)
  IPR001356 Homeodomain [SM00389] (157-219)
  IPR001356 Homeodomain [cd00086] (158-216)
  IPR001781 Zinc finger, LIM-type [PF00412] (30-85)
  IPR001781 Zinc finger, LIM-type [PF00412] (89-146)
  IPR001781 Zinc finger, LIM-type [PS00478] (30-64)
  IPR001781 Zinc finger, LIM-type [PS00478] (89-124)
  IPR001781 Zinc finger, LIM-type [PS50023] (28-87)
  IPR001781 Zinc finger, LIM-type [PS50023] (88-150)
  IPR001781 Zinc finger, LIM-type [SM00132] (29-80)
  IPR001781 Zinc finger, LIM-type [SM00132] (88-143)
  IPR009057 Homedomain-like superfamily [SSF46689] (148-217)
  IPR017970 Homeobox, conserved site [PS00027] (190-213)
  IPR047956 LIM/homeobox protein Lhx4, LIM domain 1 [cd09468] (30-81)
  IPR049594 LIM/homeobox protein Lhx3/4-like, LIM domain 2 [cd09376] (89-144)
  IPR050453 LIM/homeobox transcription factors [PTHR24208] (22-266)